Protein AF-A0A2W6WVU1-F1 (afdb_monomer)

Nearest PDB structures (foldseek):
  2wh8-assembly4_D  TM=5.589E-01  e=1.211E+00  Mycobacterium tuberculosis H37Rv
  5x24-assembly1_A  TM=5.232E-01  e=9.081E-01  Homo sapiens
  5z9j-assembly2_B  TM=5.441E-01  e=1.524E+00  Streptomyces himastatinicus ATCC 53653
  4dam-assembly2_E  TM=2.794E-01  e=2.032E+00  Streptomyces coelicolor
  4dam-assembly2_H  TM=2.728E-01  e=5.725E+00  Streptomyces coelicolor

Solvent-accessible surface area (backbone atoms only — not comparable to full-atom values): 9357 Å² total; per-residue (Å²): 134,90,52,56,88,75,40,51,80,31,30,38,39,39,32,43,75,79,72,43,77,44,82,44,95,47,80,73,70,48,40,89,80,45,70,53,31,77,43,73,48,74,46,71,47,43,66,59,98,76,26,43,43,46,68,61,30,29,48,49,93,27,70,38,30,26,29,45,36,86,88,38,77,50,34,36,37,32,17,50,42,35,55,75,38,67,67,39,56,84,30,56,40,82,71,50,78,43,82,43,79,53,100,88,44,78,44,80,27,53,28,24,34,27,66,38,35,36,34,38,85,93,49,70,47,66,55,60,49,64,34,33,50,43,94,52,50,63,31,80,87,68,26,18,31,39,37,17,43,40,44,45,41,74,65,44,25,33,39,36,41,30,42,69,82,33,32,32,35,42,33,22,72,60,111

pLDDT: mean 92.5, std 7.01, range [64.5, 98.38]

Mean predicted aligned error: 4.13 Å

Secondary structure (DSSP, 8-state):
---HHHHTT-EEEEETTTTEEEEESSGGGGHHHHTTEEEEEEEE--EETTEEEEEEEEETTEEEEEEEETT---SEEE-GGGGGSTTTGGGEEEEEEEEEEETTEEEEEEEEEE-S-EEETTEEE-S-EEEEE-SS--BTTTBSEEEEHHHHHHTT-EEEEETTTTEEEEEEEE-

Sequence (175 aa):
MLGYSFLADKIVLIDYPARRLAILLRAGDARPLTHSCRTHWTVPLRTVDSFPVIPGFRFGGAHARVSLDTGSTGSIGLFKSALDLPGVRGNLHEAGTITRTGARGEAKSTSYRFDAPVGFGPFALPAGVFVSTYGDDGSKDTRVANVGNTLLATMKLRLLLDYRDKTMGFYGDCK

Radius of gyration: 15.86 Å; Cα contacts (8 Å, |Δi|>4): 401; chains: 1; bounding box: 39×36×38 Å

Structure (mmCIF, N/CA/C/O backbone):
data_AF-A0A2W6WVU1-F1
#
_entry.id   AF-A0A2W6WVU1-F1
#
loop_
_atom_site.group_PDB
_atom_site.id
_atom_site.type_symbol
_atom_site.label_atom_id
_atom_site.label_alt_id
_atom_site.label_comp_id
_atom_site.label_asym_id
_atom_site.label_entity_id
_atom_site.label_seq_id
_atom_site.pdbx_PDB_ins_code
_atom_site.Cartn_x
_atom_site.Cartn_y
_atom_site.Cartn_z
_atom_site.occupancy
_atom_site.B_iso_or_equiv
_atom_site.auth_seq_id
_atom_site.auth_comp_id
_atom_site.auth_asym_id
_atom_site.auth_atom_id
_atom_site.pdbx_PDB_model_num
ATOM 1 N N . MET A 1 1 ? 5.611 14.902 -8.763 1.00 64.50 1 MET A N 1
ATOM 2 C CA . MET A 1 1 ? 5.113 13.515 -8.620 1.00 64.50 1 MET A CA 1
ATOM 3 C C . MET A 1 1 ? 5.106 12.883 -10.006 1.00 64.50 1 MET A C 1
ATOM 5 O O . MET A 1 1 ? 4.616 13.532 -10.922 1.00 64.50 1 MET A O 1
ATOM 9 N N . LEU A 1 2 ? 5.697 11.698 -10.190 1.00 74.00 2 LEU A N 1
ATOM 10 C CA . LEU A 1 2 ? 5.652 10.987 -11.476 1.00 74.00 2 LEU A CA 1
ATOM 11 C C . LEU A 1 2 ? 4.361 10.166 -11.529 1.00 74.00 2 LEU A C 1
ATOM 13 O O . LEU A 1 2 ? 4.161 9.282 -10.700 1.00 74.00 2 LEU A O 1
ATOM 17 N N . GLY A 1 3 ? 3.462 10.518 -12.447 1.00 76.56 3 GLY A N 1
ATOM 18 C CA . GLY A 1 3 ? 2.161 9.865 -12.589 1.00 76.56 3 GLY A CA 1
ATOM 19 C C . GLY A 1 3 ? 2.217 8.580 -13.416 1.00 76.56 3 GLY A C 1
ATOM 20 O O . GLY A 1 3 ? 3.215 8.287 -14.075 1.00 76.56 3 GLY A O 1
ATOM 21 N N . TYR A 1 4 ? 1.103 7.845 -13.429 1.00 78.19 4 TYR A N 1
ATOM 22 C CA . TYR A 1 4 ? 0.954 6.593 -14.178 1.00 78.19 4 TYR A CA 1
ATOM 23 C C . TYR A 1 4 ? 1.353 6.712 -15.657 1.00 78.19 4 TYR A C 1
ATOM 25 O O . TYR A 1 4 ? 1.996 5.813 -16.182 1.00 78.19 4 TYR A O 1
ATOM 33 N N . SER A 1 5 ? 1.050 7.835 -16.315 1.00 80.19 5 SER A N 1
ATOM 34 C CA . SER A 1 5 ? 1.384 8.065 -17.729 1.00 80.19 5 SER A CA 1
ATOM 35 C C . SER A 1 5 ? 2.881 7.963 -18.037 1.00 80.19 5 SER A C 1
ATOM 37 O O . SER A 1 5 ? 3.247 7.477 -19.100 1.00 80.19 5 SER A O 1
ATOM 39 N N . PHE A 1 6 ? 3.749 8.371 -17.107 1.00 85.25 6 PHE A N 1
ATOM 40 C CA . PHE A 1 6 ? 5.200 8.213 -17.244 1.00 85.25 6 PHE A CA 1
ATOM 41 C C . PHE A 1 6 ? 5.672 6.799 -16.877 1.00 85.25 6 PHE A C 1
ATOM 43 O O . PHE A 1 6 ? 6.682 6.321 -17.389 1.00 85.25 6 PHE A O 1
ATOM 50 N N . LEU A 1 7 ? 4.962 6.147 -15.954 1.00 87.19 7 LEU A N 1
ATOM 51 C CA . LEU A 1 7 ? 5.340 4.855 -15.387 1.00 87.19 7 LEU A CA 1
ATOM 52 C C . LEU A 1 7 ? 4.841 3.658 -16.201 1.00 87.19 7 LEU A C 1
ATOM 54 O O . LEU A 1 7 ? 5.360 2.564 -16.013 1.00 87.19 7 LEU A O 1
ATOM 58 N N . ALA A 1 8 ? 3.859 3.845 -17.086 1.00 87.25 8 ALA A N 1
ATOM 59 C CA . ALA A 1 8 ? 3.119 2.774 -17.758 1.00 87.25 8 ALA A CA 1
ATOM 60 C C . ALA A 1 8 ? 3.984 1.798 -18.579 1.00 87.25 8 ALA A C 1
ATOM 62 O O . ALA A 1 8 ? 3.560 0.671 -18.829 1.00 87.25 8 ALA A O 1
ATOM 63 N N . ASP A 1 9 ? 5.187 2.212 -18.970 1.00 89.50 9 ASP A N 1
ATOM 64 C CA . ASP A 1 9 ? 6.183 1.439 -19.710 1.00 89.50 9 ASP A CA 1
ATOM 65 C C . ASP A 1 9 ? 7.488 1.265 -18.912 1.00 89.50 9 ASP A C 1
ATOM 67 O O . ASP A 1 9 ? 8.550 1.061 -19.502 1.00 89.50 9 ASP A O 1
ATOM 71 N N . LYS A 1 10 ? 7.457 1.396 -17.585 1.00 92.44 10 LYS A N 1
ATOM 72 C CA . LYS A 1 10 ? 8.639 1.313 -16.720 1.00 92.44 10 LYS A CA 1
ATOM 73 C C . LYS A 1 10 ? 8.543 0.140 -15.755 1.00 92.44 10 LYS A C 1
ATOM 75 O O . LYS A 1 10 ? 7.464 -0.346 -15.421 1.00 92.44 10 LYS A O 1
ATOM 80 N N . ILE A 1 11 ? 9.710 -0.267 -15.276 1.00 95.94 11 ILE A N 1
ATOM 81 C CA . ILE A 1 11 ? 9.858 -1.192 -14.161 1.00 95.94 11 ILE A CA 1
ATOM 82 C C . ILE A 1 11 ? 10.452 -0.376 -13.023 1.00 95.94 11 ILE A C 1
ATOM 84 O O . ILE A 1 11 ? 11.530 0.197 -13.170 1.00 95.94 11 ILE A O 1
ATOM 88 N N . VAL A 1 12 ? 9.733 -0.260 -11.914 1.00 96.50 12 VAL A N 1
ATOM 89 C CA . VAL A 1 12 ? 10.133 0.582 -10.785 1.00 96.50 12 VAL A CA 1
ATOM 90 C C . VAL A 1 12 ? 10.343 -0.279 -9.560 1.00 96.50 12 VAL A C 1
ATOM 92 O O . VAL A 1 12 ? 9.429 -0.976 -9.135 1.00 96.50 12 VAL A O 1
ATOM 95 N N . LEU A 1 13 ? 11.525 -0.189 -8.959 1.00 97.19 13 LEU A N 1
ATOM 96 C CA . LEU A 1 13 ? 11.798 -0.753 -7.646 1.00 97.19 13 LEU A CA 1
ATOM 97 C C . LEU A 1 13 ? 11.897 0.377 -6.619 1.00 97.19 13 LEU A C 1
ATOM 99 O O . LEU A 1 13 ? 12.700 1.296 -6.775 1.00 97.19 13 LEU A O 1
ATOM 103 N N . ILE A 1 14 ? 11.113 0.281 -5.552 1.00 97.06 14 ILE A N 1
ATOM 104 C CA . ILE A 1 14 ? 11.186 1.151 -4.380 1.00 97.06 14 ILE A CA 1
ATOM 105 C C . ILE A 1 14 ? 11.727 0.319 -3.220 1.00 97.06 14 ILE A C 1
ATOM 107 O O . ILE A 1 14 ? 11.073 -0.612 -2.756 1.00 97.06 14 ILE A O 1
ATOM 111 N N . ASP A 1 15 ? 12.927 0.647 -2.753 1.00 96.88 15 ASP A N 1
ATOM 112 C CA . ASP A 1 15 ? 13.548 0.055 -1.570 1.00 96.88 15 ASP A CA 1
ATOM 113 C C . ASP A 1 15 ? 13.289 0.979 -0.376 1.00 96.88 15 ASP A C 1
ATOM 115 O O . ASP A 1 15 ? 13.979 1.989 -0.198 1.00 96.88 15 ASP A O 1
ATOM 119 N N . TYR A 1 16 ? 12.261 0.664 0.421 1.00 96.00 16 TYR A N 1
ATOM 120 C CA . TYR A 1 16 ? 11.904 1.479 1.581 1.00 96.00 16 TYR A CA 1
ATOM 121 C C . TYR A 1 16 ? 12.989 1.470 2.671 1.00 96.00 16 TYR A C 1
ATOM 123 O O . TYR A 1 16 ? 13.320 2.560 3.150 1.00 96.00 16 TYR A O 1
ATOM 131 N N . PRO A 1 17 ? 13.591 0.320 3.052 1.00 95.00 17 PRO A N 1
ATOM 132 C CA . PRO A 1 17 ? 14.708 0.292 3.998 1.00 95.00 17 PRO A CA 1
ATOM 133 C C . PRO A 1 17 ? 15.885 1.184 3.595 1.00 95.00 17 PRO A C 1
ATOM 135 O O . PRO A 1 17 ? 16.392 1.939 4.425 1.00 95.00 17 PRO A O 1
ATOM 138 N N . ALA A 1 18 ? 16.303 1.135 2.328 1.00 95.31 18 ALA A N 1
ATOM 139 C CA . ALA A 1 18 ? 17.433 1.921 1.834 1.00 95.31 18 ALA A CA 1
ATOM 140 C C . ALA A 1 18 ? 17.049 3.339 1.381 1.00 95.31 18 ALA A C 1
ATOM 142 O O . ALA A 1 18 ? 17.935 4.120 1.033 1.00 95.31 18 ALA A O 1
ATOM 143 N N . ARG A 1 19 ? 15.751 3.674 1.360 1.00 94.81 19 ARG A N 1
ATOM 144 C CA . ARG A 1 19 ? 15.195 4.926 0.813 1.00 94.81 19 ARG A CA 1
ATOM 145 C C . ARG A 1 19 ? 15.657 5.190 -0.623 1.00 94.81 19 ARG A C 1
ATOM 147 O O . ARG A 1 19 ? 16.054 6.303 -0.966 1.00 94.81 19 ARG A O 1
ATOM 154 N N . ARG A 1 20 ? 15.632 4.154 -1.462 1.00 94.75 20 ARG A N 1
ATOM 155 C CA . ARG A 1 20 ? 16.078 4.219 -2.862 1.00 94.75 20 ARG A CA 1
ATOM 156 C C . ARG A 1 20 ? 14.933 3.937 -3.818 1.00 94.75 20 ARG A C 1
ATOM 158 O O . ARG A 1 20 ? 14.062 3.118 -3.541 1.00 94.75 20 ARG A O 1
ATOM 165 N N . LEU A 1 21 ? 14.987 4.588 -4.972 1.00 95.19 21 LEU A N 1
ATOM 166 C CA . LEU A 1 21 ? 14.135 4.302 -6.116 1.00 95.19 21 LEU A CA 1
ATOM 167 C C . LEU A 1 21 ? 15.030 3.978 -7.309 1.00 95.19 21 LEU A C 1
ATOM 169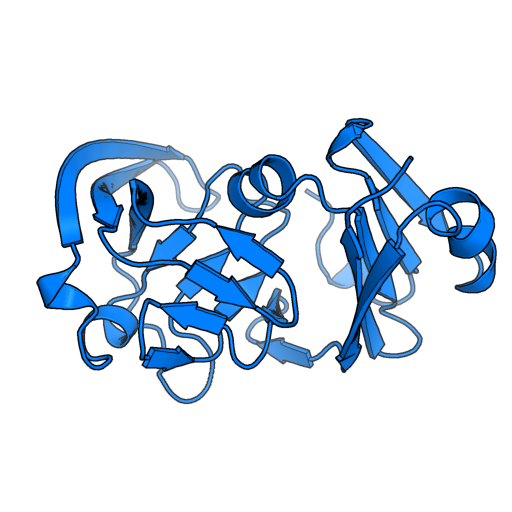 O O . LEU A 1 21 ? 15.983 4.707 -7.580 1.00 95.19 21 LEU A O 1
ATOM 173 N N . ALA A 1 22 ? 14.715 2.899 -8.014 1.00 95.12 22 ALA A N 1
ATOM 174 C CA . ALA A 1 22 ? 15.377 2.515 -9.250 1.00 95.12 22 ALA A CA 1
ATOM 175 C C . ALA A 1 22 ? 14.342 2.361 -10.367 1.00 95.12 22 ALA A C 1
ATOM 177 O O . ALA A 1 22 ? 13.302 1.730 -10.177 1.00 95.12 22 ALA A O 1
ATOM 178 N N . ILE A 1 23 ? 14.646 2.927 -11.534 1.00 95.00 23 ILE A N 1
ATOM 179 C CA . ILE A 1 23 ? 13.922 2.662 -12.778 1.00 95.00 23 ILE A CA 1
ATOM 180 C C . ILE A 1 23 ? 14.780 1.680 -13.567 1.00 95.00 23 ILE A C 1
ATOM 182 O O . ILE A 1 23 ? 15.919 1.984 -13.918 1.00 95.00 23 ILE A O 1
ATOM 186 N N . LEU A 1 24 ? 14.246 0.488 -13.787 1.00 95.00 24 LEU A N 1
ATOM 187 C CA . LEU A 1 24 ? 14.959 -0.650 -14.343 1.00 95.00 24 LEU A CA 1
ATOM 188 C C . LEU A 1 24 ? 14.619 -0.824 -15.823 1.00 95.00 24 LEU A C 1
ATOM 190 O O . LEU A 1 24 ? 13.519 -0.485 -16.270 1.00 95.00 24 LEU A O 1
ATOM 194 N N . LEU A 1 25 ? 15.564 -1.376 -16.583 1.00 91.38 25 LEU A N 1
ATOM 195 C CA . 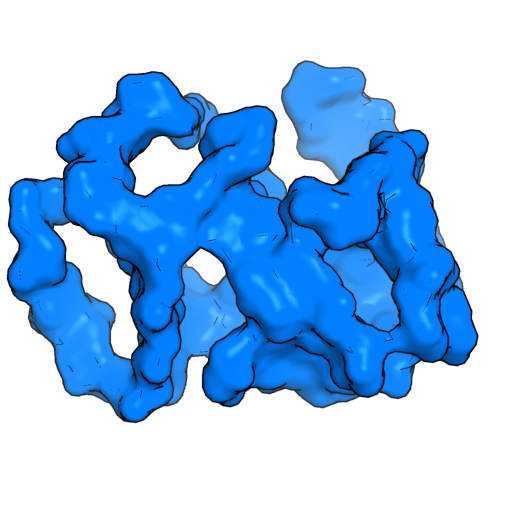LEU A 1 25 ? 15.354 -1.685 -17.997 1.00 91.38 25 LEU A CA 1
ATOM 196 C C . LEU A 1 25 ? 14.645 -3.031 -18.167 1.00 91.38 25 LEU A C 1
ATOM 198 O O . LEU A 1 25 ? 13.812 -3.170 -19.067 1.00 91.38 25 LEU A O 1
ATOM 202 N N . ARG A 1 26 ? 14.972 -4.006 -17.311 1.00 90.50 26 ARG A N 1
ATOM 203 C CA . ARG A 1 26 ? 14.422 -5.368 -17.303 1.00 90.50 26 ARG A CA 1
ATOM 204 C C . ARG A 1 26 ? 14.074 -5.806 -15.882 1.00 90.50 26 ARG A C 1
ATOM 206 O O . ARG A 1 26 ? 14.759 -5.434 -14.932 1.00 90.50 26 ARG A O 1
ATOM 213 N N . ALA A 1 27 ? 13.078 -6.680 -15.737 1.00 84.75 27 ALA A N 1
ATOM 214 C CA . ALA A 1 27 ? 12.681 -7.224 -14.435 1.00 84.75 27 ALA A CA 1
ATOM 215 C C . ALA A 1 27 ? 13.841 -7.952 -13.730 1.00 84.75 27 ALA A C 1
ATOM 217 O O . ALA A 1 27 ? 14.022 -7.834 -12.519 1.00 84.75 27 ALA A O 1
ATOM 218 N N . GLY A 1 28 ? 14.690 -8.643 -14.502 1.00 89.69 28 GLY A N 1
ATOM 219 C CA . GLY A 1 28 ? 15.889 -9.314 -13.993 1.00 89.69 28 GLY A CA 1
ATOM 220 C C . GLY A 1 28 ? 16.897 -8.377 -13.315 1.00 89.69 28 GLY A C 1
ATOM 221 O O . GLY A 1 28 ? 17.610 -8.817 -12.412 1.00 89.69 28 GLY A O 1
ATOM 222 N N . ASP A 1 29 ? 16.905 -7.086 -13.663 1.00 93.25 29 ASP A N 1
ATOM 223 C CA . ASP A 1 29 ? 17.780 -6.086 -13.038 1.00 93.25 29 ASP A CA 1
ATOM 224 C C . ASP A 1 29 ? 17.372 -5.815 -11.571 1.00 93.25 29 ASP A C 1
ATOM 226 O O . ASP A 1 29 ? 18.169 -5.300 -10.789 1.00 93.25 29 ASP A O 1
ATOM 230 N N . ALA A 1 30 ? 16.161 -6.214 -11.154 1.00 93.62 30 ALA A N 1
ATOM 231 C CA . ALA A 1 30 ? 15.719 -6.146 -9.760 1.00 93.62 30 ALA A CA 1
ATOM 232 C C . ALA A 1 30 ? 16.331 -7.256 -8.891 1.00 93.62 30 ALA A C 1
ATOM 234 O O . ALA A 1 30 ? 16.343 -7.140 -7.662 1.00 93.62 30 ALA A O 1
ATOM 235 N N . ARG A 1 31 ? 16.835 -8.347 -9.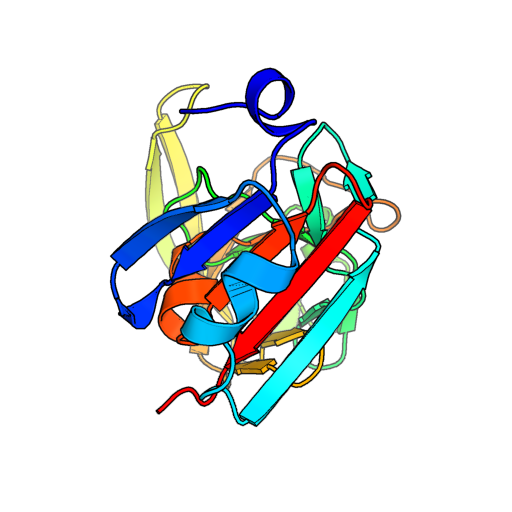489 1.00 93.25 31 ARG A N 1
ATOM 236 C CA . ARG A 1 31 ? 17.309 -9.532 -8.754 1.00 93.25 31 ARG A CA 1
ATOM 237 C C . ARG A 1 31 ? 18.460 -9.214 -7.794 1.00 93.25 31 ARG A C 1
ATOM 239 O O . ARG A 1 31 ? 18.338 -9.584 -6.628 1.00 93.25 31 ARG A O 1
ATOM 246 N N . PRO A 1 32 ? 19.529 -8.486 -8.174 1.00 93.50 32 PRO A N 1
ATOM 247 C CA . PRO A 1 32 ? 20.580 -8.105 -7.225 1.00 93.50 32 PRO A CA 1
ATOM 248 C C . PRO A 1 32 ? 20.044 -7.305 -6.031 1.00 93.50 32 PRO A C 1
ATOM 250 O O . PRO A 1 32 ? 20.581 -7.401 -4.933 1.00 93.50 32 PRO A O 1
ATOM 253 N N . LEU A 1 33 ? 18.941 -6.580 -6.214 1.00 92.31 33 LEU A N 1
ATOM 254 C CA . LEU A 1 33 ? 18.310 -5.759 -5.184 1.00 92.31 33 LEU A CA 1
ATOM 255 C C . LEU A 1 33 ? 17.235 -6.507 -4.388 1.00 92.31 33 LEU A C 1
ATOM 257 O O . LEU A 1 33 ? 16.690 -5.951 -3.448 1.00 92.31 33 LEU A O 1
ATOM 261 N N . THR A 1 34 ? 16.896 -7.748 -4.725 1.00 95.38 34 THR A N 1
ATOM 262 C CA . THR A 1 34 ? 15.818 -8.507 -4.058 1.00 95.38 34 THR A CA 1
ATOM 263 C C . THR A 1 34 ? 16.233 -9.917 -3.648 1.00 95.38 34 THR A C 1
ATOM 265 O O . THR A 1 34 ? 15.560 -10.527 -2.827 1.00 95.38 34 THR A O 1
ATOM 268 N N . HIS A 1 35 ? 17.374 -10.422 -4.130 1.00 93.94 35 HIS A N 1
ATOM 269 C CA . HIS A 1 35 ? 17.850 -11.781 -3.851 1.00 93.94 35 HIS A CA 1
ATOM 270 C C . HIS A 1 35 ? 18.104 -12.068 -2.364 1.00 93.94 35 HIS A C 1
ATOM 272 O O . HIS A 1 35 ? 18.072 -13.226 -1.961 1.00 93.94 35 HIS A O 1
ATOM 278 N N . SER A 1 36 ? 18.369 -11.036 -1.552 1.00 94.19 36 SER A N 1
ATOM 279 C CA . SER A 1 36 ? 18.587 -11.187 -0.110 1.00 94.19 36 SER A CA 1
ATOM 280 C C . SER A 1 36 ? 17.289 -11.278 0.702 1.00 94.19 36 SER A C 1
ATOM 282 O O . SER A 1 36 ? 17.347 -11.530 1.906 1.00 94.19 36 SER A O 1
ATOM 284 N N . CYS A 1 37 ? 16.129 -11.079 0.068 1.00 97.00 37 CYS A N 1
ATOM 285 C CA . CYS A 1 37 ? 14.811 -11.111 0.695 1.00 97.00 37 CYS A CA 1
ATOM 286 C C . CYS A 1 37 ? 14.279 -12.542 0.769 1.00 97.00 37 CYS A C 1
ATOM 288 O O . CYS A 1 37 ? 14.186 -13.236 -0.243 1.00 97.00 37 CYS A O 1
ATOM 290 N N . ARG A 1 38 ? 13.921 -12.990 1.976 1.00 96.56 38 ARG A N 1
ATOM 291 C CA . ARG A 1 38 ? 13.428 -14.363 2.194 1.00 96.56 38 ARG A CA 1
ATOM 292 C C . ARG A 1 38 ? 11.943 -14.504 1.906 1.00 96.56 38 ARG A C 1
ATOM 294 O O . ARG A 1 38 ? 11.500 -15.558 1.460 1.00 96.56 38 ARG A O 1
ATOM 301 N N . THR A 1 39 ? 11.195 -13.436 2.148 1.00 97.56 39 THR A N 1
ATOM 302 C CA . THR A 1 39 ? 9.750 -13.413 1.975 1.00 97.56 39 THR A CA 1
ATOM 303 C C . THR A 1 39 ? 9.434 -12.629 0.716 1.00 97.56 39 THR A C 1
ATOM 305 O O . THR A 1 39 ? 9.867 -11.487 0.566 1.00 97.56 39 THR A O 1
ATOM 308 N N . HIS A 1 40 ? 8.685 -13.231 -0.202 1.00 96.94 40 HIS A N 1
ATOM 309 C CA . HIS A 1 40 ? 8.242 -12.561 -1.416 1.00 96.94 40 HIS A CA 1
ATOM 310 C C . HIS A 1 40 ? 6.795 -12.923 -1.735 1.00 96.94 40 HIS A C 1
ATOM 312 O O . HIS A 1 40 ? 6.324 -14.017 -1.427 1.00 96.94 40 HIS A O 1
ATOM 318 N N . TRP A 1 41 ? 6.088 -11.989 -2.355 1.00 98.12 41 TRP A N 1
ATOM 319 C CA . TRP A 1 41 ? 4.738 -12.201 -2.849 1.00 98.12 41 TRP A CA 1
ATOM 320 C C . TRP A 1 41 ? 4.522 -11.352 -4.091 1.00 98.12 41 TRP A C 1
ATOM 322 O O . TRP A 1 41 ? 4.679 -10.132 -4.044 1.00 98.12 41 TRP A O 1
ATOM 332 N N . THR A 1 42 ? 4.158 -12.003 -5.190 1.00 97.69 42 THR A N 1
ATOM 333 C CA . THR A 1 42 ? 3.915 -11.344 -6.472 1.00 97.69 42 THR A CA 1
ATOM 334 C C . THR A 1 42 ? 2.472 -11.562 -6.885 1.00 97.69 42 THR A C 1
ATOM 336 O O . THR A 1 42 ? 1.943 -12.669 -6.793 1.00 97.69 42 THR A O 1
ATOM 339 N N . VAL A 1 43 ? 1.835 -10.493 -7.347 1.00 97.94 43 VAL A N 1
ATOM 340 C CA . VAL A 1 43 ? 0.449 -10.479 -7.815 1.00 97.94 43 VAL A CA 1
ATOM 341 C C . VAL A 1 43 ? 0.346 -9.751 -9.154 1.00 97.94 43 VAL A C 1
ATOM 343 O O . VAL A 1 43 ? 1.226 -8.951 -9.488 1.00 97.94 43 VAL A O 1
ATOM 346 N N . PRO A 1 44 ? -0.731 -9.970 -9.928 1.00 97.81 44 PRO A N 1
ATOM 347 C CA . PRO A 1 44 ? -1.017 -9.136 -11.087 1.00 97.81 44 PRO A CA 1
ATOM 348 C C . PRO A 1 44 ? -1.165 -7.662 -10.687 1.00 97.81 44 PRO A C 1
ATOM 350 O O . PRO A 1 44 ? -1.923 -7.332 -9.772 1.00 97.81 44 PRO A O 1
ATOM 353 N N . LEU A 1 45 ? -0.485 -6.770 -11.404 1.00 96.81 45 LEU A N 1
ATOM 354 C CA . LEU A 1 45 ? -0.649 -5.325 -11.279 1.00 96.81 45 LEU A CA 1
ATOM 355 C C . LEU A 1 45 ? -1.919 -4.922 -12.026 1.00 96.81 45 LEU A C 1
ATOM 357 O O . LEU A 1 45 ? -1.937 -4.770 -13.248 1.00 96.81 45 LEU A O 1
ATOM 361 N N . ARG A 1 46 ? -2.998 -4.746 -11.266 1.00 95.56 46 ARG A N 1
ATOM 362 C CA . ARG A 1 46 ? -4.252 -4.144 -11.733 1.00 95.56 46 ARG A CA 1
ATOM 363 C C . ARG A 1 46 ? -4.367 -2.737 -11.182 1.00 95.56 46 ARG A C 1
ATOM 365 O O . ARG A 1 46 ? -3.890 -2.484 -10.078 1.00 95.56 46 ARG A O 1
ATOM 372 N N . THR A 1 47 ? -5.021 -1.849 -11.921 1.00 92.69 47 THR A N 1
ATOM 373 C CA . THR A 1 47 ? -5.251 -0.474 -11.479 1.00 92.69 47 THR A CA 1
ATOM 374 C C . THR A 1 47 ? -6.736 -0.153 -11.349 1.00 92.69 47 THR A C 1
ATOM 376 O O . THR A 1 47 ? -7.566 -0.681 -12.084 1.00 92.69 47 THR A O 1
ATOM 379 N N . VAL A 1 48 ? -7.061 0.728 -10.404 1.00 91.25 48 VAL A N 1
ATOM 380 C CA . VAL A 1 48 ? -8.354 1.418 -10.280 1.00 91.25 48 VAL A CA 1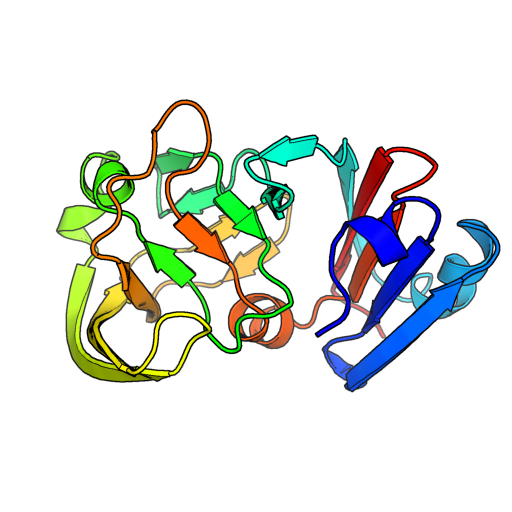
ATOM 381 C C . VAL A 1 48 ? -8.033 2.902 -10.182 1.00 91.25 48 VAL A C 1
ATOM 383 O O . VAL A 1 48 ? -7.194 3.286 -9.369 1.00 91.25 48 VAL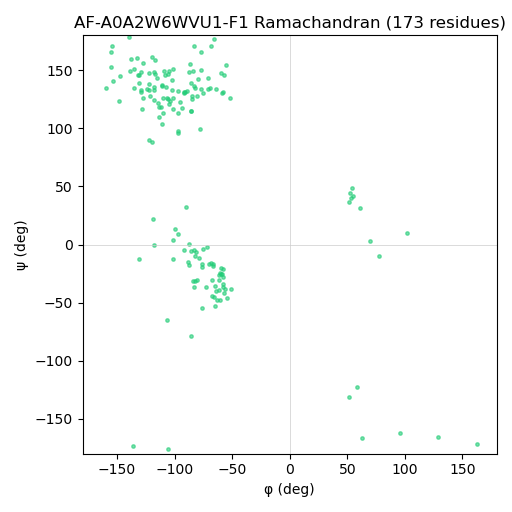 A O 1
ATOM 386 N N . ASP A 1 49 ? -8.633 3.727 -11.037 1.00 87.06 49 ASP A N 1
ATOM 387 C CA . ASP A 1 49 ? -8.328 5.164 -11.134 1.00 87.06 49 ASP A CA 1
ATOM 388 C C . ASP A 1 49 ? -6.819 5.453 -11.283 1.00 87.06 49 ASP A C 1
ATOM 390 O O . ASP A 1 49 ? -6.293 6.417 -10.736 1.00 87.06 49 ASP A O 1
ATOM 394 N N . SER A 1 50 ? -6.097 4.595 -12.016 1.00 87.38 50 SER A N 1
ATOM 395 C CA . SER A 1 50 ? -4.629 4.623 -12.186 1.00 87.38 50 SER A CA 1
ATOM 396 C C . SER A 1 50 ? -3.780 4.248 -10.960 1.00 87.38 50 SER A C 1
ATOM 398 O O . SER A 1 50 ? -2.553 4.250 -11.062 1.00 87.38 50 SER A O 1
ATOM 400 N N . PHE A 1 51 ? -4.379 3.861 -9.831 1.00 91.19 51 PHE A N 1
ATOM 401 C CA . PHE A 1 51 ? -3.643 3.355 -8.667 1.00 91.19 51 PHE A CA 1
ATOM 402 C C . PHE A 1 51 ? -3.516 1.828 -8.708 1.00 91.19 51 PHE A C 1
ATOM 404 O O . PHE A 1 51 ? -4.541 1.164 -8.887 1.00 91.19 51 PHE A O 1
ATOM 411 N N . PRO A 1 52 ? -2.318 1.242 -8.506 1.00 95.50 52 PRO A N 1
ATOM 412 C CA . PRO A 1 52 ? -2.167 -0.203 -8.345 1.00 95.50 52 PRO A CA 1
ATOM 413 C C . PRO A 1 52 ? -3.022 -0.736 -7.191 1.00 95.50 52 PRO A C 1
ATOM 415 O O . PRO A 1 52 ? -3.190 -0.062 -6.179 1.00 95.50 52 PRO A O 1
ATOM 418 N N . VAL A 1 53 ? -3.554 -1.949 -7.319 1.00 97.38 53 VAL A N 1
ATOM 419 C CA . VAL A 1 53 ? -4.422 -2.572 -6.310 1.00 97.38 53 VAL A CA 1
ATOM 420 C C . VAL A 1 53 ? -3.714 -3.736 -5.635 1.00 97.38 53 VAL A C 1
ATOM 422 O O . VAL A 1 53 ? -3.280 -4.676 -6.297 1.00 97.38 53 VAL A O 1
ATOM 425 N N . ILE A 1 54 ? -3.663 -3.704 -4.305 1.00 97.81 54 ILE A N 1
ATOM 426 C CA . ILE A 1 54 ? -3.261 -4.831 -3.465 1.00 97.81 54 ILE A CA 1
ATOM 427 C C . ILE A 1 54 ? -4.508 -5.696 -3.221 1.00 97.81 54 ILE A C 1
ATOM 429 O O . ILE A 1 54 ? -5.468 -5.229 -2.593 1.00 97.81 54 ILE A O 1
ATOM 433 N N . PRO A 1 55 ? -4.543 -6.944 -3.719 1.00 96.69 55 PRO A N 1
ATOM 434 C CA . PRO A 1 55 ? -5.670 -7.832 -3.480 1.00 96.69 55 PRO A CA 1
ATOM 435 C C . PRO A 1 55 ? -5.617 -8.423 -2.065 1.00 96.69 55 PRO A C 1
ATOM 437 O O . PRO A 1 55 ? -4.543 -8.651 -1.516 1.00 96.69 55 PRO A O 1
ATOM 440 N N . GLY A 1 56 ? -6.786 -8.728 -1.494 1.00 95.88 56 GLY A N 1
ATOM 441 C CA . GLY A 1 56 ? -6.885 -9.523 -0.264 1.00 95.88 56 GLY A CA 1
ATOM 442 C C . GLY A 1 56 ? -6.197 -8.906 0.958 1.00 95.88 56 GLY A C 1
ATOM 443 O O . GLY A 1 56 ? -5.698 -9.644 1.807 1.00 95.88 56 GLY A O 1
ATOM 444 N N . PHE A 1 57 ? -6.157 -7.575 1.044 1.00 98.00 57 PHE A N 1
ATOM 445 C CA . PHE A 1 57 ? -5.663 -6.865 2.216 1.00 98.00 57 PHE A CA 1
ATOM 446 C C . PHE A 1 57 ? -6.558 -7.164 3.420 1.00 98.00 57 PHE A C 1
ATOM 448 O O . PHE A 1 57 ? -7.785 -7.131 3.320 1.00 98.00 57 PHE A O 1
ATOM 455 N N . ARG A 1 58 ? -5.928 -7.462 4.549 1.00 98.25 58 ARG A N 1
ATOM 456 C CA . ARG A 1 58 ? -6.544 -7.875 5.803 1.00 98.25 58 ARG A CA 1
ATOM 457 C C . ARG A 1 58 ? -6.691 -6.690 6.746 1.00 98.25 58 ARG A C 1
ATOM 459 O O . ARG A 1 58 ? -5.720 -5.973 6.988 1.00 98.25 58 ARG A O 1
ATOM 466 N N . PHE A 1 59 ? -7.883 -6.552 7.310 1.00 97.69 59 PHE A N 1
ATOM 467 C CA . PHE A 1 59 ? -8.217 -5.679 8.431 1.00 97.69 59 PHE A CA 1
ATOM 468 C C . PHE A 1 59 ? -8.788 -6.552 9.550 1.00 97.69 59 PHE A C 1
ATOM 470 O O . PHE A 1 59 ? -9.985 -6.846 9.574 1.00 97.69 59 PHE A O 1
ATOM 477 N N . GLY A 1 60 ? -7.926 -7.051 10.437 1.00 96.38 60 GLY A N 1
ATOM 478 C CA . GLY A 1 60 ? -8.287 -8.138 11.341 1.00 96.38 60 GLY A CA 1
ATOM 479 C C . GLY A 1 60 ? -8.734 -9.371 10.551 1.00 96.38 60 GLY A C 1
ATOM 480 O O . GLY A 1 60 ? -7.992 -9.868 9.705 1.00 96.38 60 GLY A O 1
ATOM 481 N N . GLY A 1 61 ? -9.955 -9.846 10.811 1.00 95.62 61 GLY A N 1
ATOM 482 C CA . GLY A 1 61 ? -10.559 -10.972 10.087 1.00 95.62 61 GLY A CA 1
ATOM 483 C C . GLY A 1 61 ? -11.205 -10.615 8.740 1.00 95.62 61 GLY A C 1
ATOM 484 O O . GLY A 1 61 ? -11.581 -11.519 7.998 1.00 95.62 61 GLY A O 1
ATOM 485 N N . ALA A 1 62 ? -11.361 -9.330 8.403 1.00 97.38 62 ALA A N 1
ATOM 486 C CA . ALA A 1 62 ? -11.954 -8.916 7.132 1.00 97.38 62 ALA A CA 1
ATOM 487 C C . ALA A 1 62 ? -10.910 -8.818 6.016 1.00 97.38 62 ALA A C 1
ATOM 489 O O . ALA A 1 62 ? -9.766 -8.432 6.251 1.00 97.38 62 ALA A O 1
ATOM 490 N N . HIS A 1 63 ? -11.331 -9.102 4.782 1.00 96.56 63 HIS A N 1
ATOM 491 C CA . HIS A 1 63 ? -10.497 -9.012 3.586 1.00 96.56 63 HIS A CA 1
ATOM 492 C C . HIS A 1 63 ? -11.119 -8.064 2.563 1.00 96.56 63 HIS A C 1
ATOM 494 O O . HIS A 1 63 ? -12.325 -8.113 2.322 1.00 96.56 63 HIS A O 1
ATOM 500 N N . ALA A 1 64 ? -10.300 -7.230 1.927 1.00 97.44 64 ALA A N 1
ATOM 501 C CA . ALA A 1 64 ? -10.750 -6.315 0.886 1.00 97.44 64 ALA A CA 1
ATOM 502 C C . ALA A 1 64 ? -9.626 -5.940 -0.087 1.00 97.44 64 ALA A C 1
ATOM 504 O O . ALA A 1 64 ? -8.452 -6.247 0.118 1.00 97.44 64 ALA A O 1
ATOM 505 N N . ARG A 1 65 ? -9.990 -5.263 -1.177 1.00 97.44 65 ARG A N 1
ATOM 506 C CA . ARG A 1 65 ? -9.028 -4.628 -2.084 1.00 97.44 65 ARG A CA 1
ATOM 507 C C . ARG A 1 65 ? -8.677 -3.241 -1.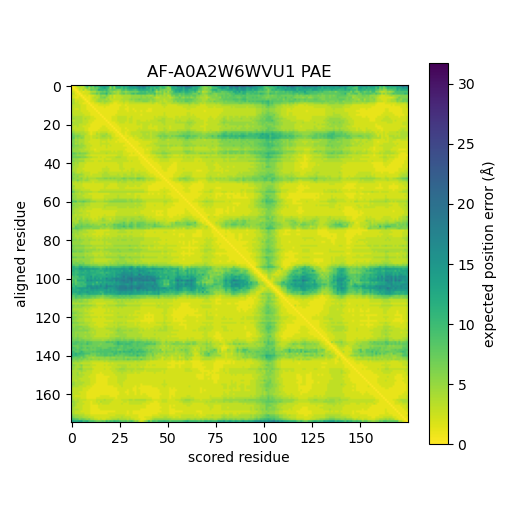562 1.00 97.44 65 ARG A C 1
ATOM 509 O O . ARG A 1 65 ? -9.558 -2.498 -1.131 1.00 97.44 65 ARG A O 1
ATOM 516 N N . VAL A 1 66 ? -7.405 -2.876 -1.642 1.00 97.69 66 VAL A N 1
ATOM 517 C CA . VAL A 1 66 ? -6.932 -1.523 -1.317 1.00 97.69 66 VAL A CA 1
ATOM 518 C C . VAL A 1 66 ? -6.042 -1.031 -2.444 1.00 97.69 66 VAL A C 1
ATOM 520 O O . VAL A 1 66 ? -5.333 -1.825 -3.061 1.00 97.69 66 VAL A O 1
ATOM 523 N N . SER A 1 67 ? -6.066 0.263 -2.737 1.00 96.75 67 SER A N 1
ATOM 524 C CA . SER A 1 67 ? -5.097 0.833 -3.671 1.00 96.75 67 SER A CA 1
ATOM 525 C C . SER A 1 67 ? -3.795 1.180 -2.972 1.00 96.75 67 SER A C 1
ATOM 527 O O . SER A 1 67 ? -3.772 1.560 -1.805 1.00 96.75 67 SER A O 1
ATOM 529 N N . LEU A 1 68 ? -2.711 1.083 -3.718 1.00 96.06 68 LEU A N 1
ATOM 530 C CA . LEU A 1 68 ? -1.385 1.520 -3.347 1.00 96.06 68 LEU A CA 1
ATOM 531 C C . LEU A 1 68 ? -1.150 2.928 -3.901 1.00 96.06 68 LEU A C 1
ATOM 533 O O . LEU A 1 68 ? -1.224 3.153 -5.107 1.00 96.06 68 LEU A O 1
ATOM 537 N N . ASP A 1 69 ? -0.837 3.864 -3.016 1.00 92.06 69 ASP A N 1
ATOM 538 C CA . ASP A 1 69 ? -0.559 5.257 -3.338 1.00 92.06 69 ASP A CA 1
ATOM 539 C C . ASP A 1 69 ? 0.861 5.621 -2.893 1.00 92.06 69 ASP A C 1
ATOM 541 O O . ASP A 1 69 ? 1.097 6.105 -1.784 1.00 92.06 69 ASP A O 1
ATOM 545 N N . THR A 1 70 ? 1.830 5.400 -3.783 1.00 88.12 70 THR A N 1
ATOM 546 C CA . THR A 1 70 ? 3.237 5.752 -3.540 1.00 88.12 70 THR A CA 1
ATOM 547 C C . THR A 1 70 ? 3.491 7.265 -3.575 1.00 88.12 70 THR A C 1
ATOM 549 O O . THR A 1 70 ? 4.619 7.694 -3.335 1.00 88.12 70 THR A O 1
ATOM 552 N N . GLY A 1 71 ? 2.477 8.092 -3.858 1.00 85.81 71 GLY A N 1
ATOM 553 C CA . GLY A 1 71 ? 2.521 9.547 -3.680 1.00 85.81 71 GLY A CA 1
ATOM 554 C C . GLY A 1 71 ? 2.100 10.008 -2.284 1.00 85.81 71 GLY A C 1
ATOM 555 O O . GLY A 1 71 ? 2.384 11.143 -1.907 1.00 85.81 71 GLY A O 1
ATOM 556 N N . SER A 1 72 ? 1.459 9.140 -1.499 1.00 84.69 72 SER A N 1
ATOM 557 C CA . SER A 1 72 ? 1.010 9.439 -0.140 1.00 84.69 72 SER A CA 1
ATOM 558 C C . SER A 1 72 ? 2.092 9.120 0.890 1.00 84.69 72 SER A C 1
ATOM 560 O O . SER A 1 72 ? 2.658 8.025 0.923 1.00 84.69 72 SER A O 1
ATOM 562 N N . THR A 1 73 ? 2.349 10.059 1.800 1.00 83.69 73 THR A N 1
ATOM 563 C CA . THR A 1 73 ? 3.196 9.837 2.984 1.00 83.69 73 THR A CA 1
ATOM 564 C C . THR A 1 73 ? 2.467 9.092 4.106 1.00 83.69 73 THR A C 1
ATOM 566 O O . THR A 1 73 ? 3.111 8.642 5.046 1.00 83.69 73 THR A O 1
ATOM 569 N N . GLY A 1 74 ? 1.142 8.926 4.029 1.00 84.75 74 GLY A N 1
ATOM 570 C CA . GLY A 1 74 ? 0.343 8.247 5.054 1.00 84.75 74 GLY A CA 1
ATOM 571 C C . GLY A 1 74 ? 0.595 6.736 5.163 1.00 84.75 74 GLY A C 1
ATOM 572 O O . GLY A 1 74 ? 1.269 6.137 4.325 1.00 84.75 74 GLY A O 1
ATOM 573 N N . SER A 1 75 ? 0.032 6.120 6.209 1.00 90.69 75 SER A N 1
ATOM 574 C CA . SER A 1 75 ? 0.023 4.660 6.401 1.00 90.69 75 SER A CA 1
ATOM 575 C C . SER A 1 75 ? -1.164 4.027 5.670 1.00 90.69 75 SER A C 1
ATOM 577 O O . SER A 1 75 ? -1.010 3.543 4.551 1.00 90.69 75 SER A O 1
ATOM 579 N N . ILE A 1 76 ? -2.363 4.105 6.255 1.00 96.12 76 ILE A N 1
ATOM 580 C CA . ILE A 1 76 ? -3.615 3.628 5.660 1.00 96.12 76 ILE A CA 1
ATOM 581 C C . ILE A 1 76 ? -4.656 4.749 5.750 1.00 96.12 76 ILE A C 1
ATOM 583 O O . ILE A 1 76 ? -4.837 5.362 6.804 1.00 96.12 76 ILE A O 1
ATOM 587 N N . GLY A 1 77 ? -5.333 5.035 4.642 1.00 95.44 77 GLY A N 1
ATOM 588 C CA . GLY A 1 77 ? -6.503 5.909 4.584 1.00 95.44 77 GLY A CA 1
ATOM 589 C C . GLY A 1 77 ? -7.738 5.105 4.204 1.00 95.44 77 GLY A C 1
ATOM 590 O O . GLY A 1 77 ? -7.829 4.634 3.073 1.00 95.44 77 GLY A O 1
ATOM 591 N N . LEU A 1 78 ? -8.654 4.922 5.148 1.00 96.31 78 LEU A N 1
ATOM 592 C CA . LEU A 1 78 ? -9.899 4.178 4.995 1.00 96.31 78 LEU A CA 1
ATOM 593 C C . LEU A 1 78 ? -10.953 5.048 4.308 1.00 96.31 78 LEU A C 1
ATOM 595 O O . LEU A 1 78 ? -11.237 6.150 4.773 1.00 96.31 78 LEU A O 1
ATOM 599 N N . PHE A 1 79 ? -11.564 4.547 3.239 1.00 95.38 79 PHE A N 1
ATOM 600 C CA . PHE A 1 79 ? -12.790 5.129 2.693 1.00 95.38 79 PHE A CA 1
ATOM 601 C C . PHE A 1 79 ? -13.994 4.738 3.550 1.00 95.38 79 PHE A C 1
ATOM 603 O O . PHE A 1 79 ? -13.915 3.791 4.340 1.00 95.38 79 PHE A O 1
ATOM 610 N N . LYS A 1 80 ? -15.136 5.413 3.373 1.00 95.00 80 LYS A N 1
ATOM 611 C CA . LYS A 1 80 ? -16.348 5.092 4.153 1.00 95.00 80 LYS A CA 1
ATOM 612 C C . LYS A 1 80 ? -16.761 3.625 4.011 1.00 95.00 80 LYS A C 1
ATOM 614 O O . LYS A 1 80 ? -17.097 2.994 5.007 1.00 95.00 80 LYS A O 1
ATOM 619 N N . SER A 1 81 ? -16.634 3.051 2.814 1.00 95.31 81 SER A N 1
ATOM 620 C CA . SER A 1 81 ? -16.927 1.635 2.539 1.00 95.31 81 SER A CA 1
ATOM 621 C C . SER A 1 81 ? -16.107 0.633 3.367 1.00 95.31 81 SER A C 1
ATOM 623 O O . SER A 1 81 ? -16.583 -0.481 3.600 1.00 95.31 81 SER A O 1
ATOM 625 N N . ALA A 1 82 ? -14.912 0.998 3.856 1.00 96.62 82 ALA A N 1
ATOM 626 C CA . ALA A 1 82 ? -14.139 0.140 4.761 1.00 96.62 82 ALA A CA 1
ATOM 627 C C . ALA A 1 82 ? -14.814 -0.021 6.125 1.00 96.62 82 ALA A C 1
ATOM 629 O O . ALA A 1 82 ? -14.683 -1.071 6.749 1.00 96.62 82 ALA A O 1
ATOM 630 N N . LEU A 1 83 ? -15.554 0.993 6.581 1.00 95.50 83 LEU A N 1
ATOM 631 C CA . LEU A 1 83 ? -16.244 0.966 7.871 1.00 95.50 83 LEU A CA 1
ATOM 632 C C . LEU A 1 83 ? -17.376 -0.069 7.892 1.00 95.50 83 LEU A C 1
ATOM 634 O O . LEU A 1 83 ? -17.829 -0.463 8.962 1.00 95.50 83 LEU A O 1
ATOM 638 N N . ASP A 1 84 ? -17.822 -0.533 6.729 1.00 95.44 84 ASP A N 1
ATOM 639 C CA . ASP A 1 84 ? -18.869 -1.546 6.611 1.00 95.44 84 ASP A CA 1
ATOM 640 C C . ASP A 1 84 ? -18.298 -2.958 6.424 1.00 95.44 84 ASP A C 1
ATOM 642 O O . ASP A 1 84 ? -19.037 -3.886 6.079 1.00 95.44 84 ASP A O 1
ATOM 646 N N . LEU A 1 85 ? -16.982 -3.131 6.572 1.00 96.38 85 LEU A N 1
ATOM 647 C CA . LEU A 1 85 ? -16.360 -4.447 6.636 1.00 96.38 85 LEU A CA 1
ATOM 648 C C . LEU A 1 85 ? -16.521 -5.043 8.044 1.00 96.38 85 LEU A C 1
ATOM 650 O O . LEU A 1 85 ? -16.393 -4.314 9.036 1.00 96.38 85 LEU A O 1
ATOM 654 N N . PRO A 1 86 ? -16.752 -6.365 8.157 1.00 96.62 86 PRO A N 1
ATOM 655 C CA . PRO A 1 86 ? -16.907 -7.027 9.448 1.00 96.62 86 PRO A CA 1
ATOM 656 C C . PRO A 1 86 ? -15.749 -6.719 10.403 1.00 96.62 86 PRO A C 1
ATOM 658 O O . PRO A 1 86 ? -14.582 -6.896 10.067 1.00 96.62 86 PRO A O 1
ATOM 661 N N . GLY A 1 87 ? -16.074 -6.234 11.601 1.00 95.62 87 GLY A N 1
ATOM 662 C CA . GLY A 1 87 ? -15.094 -5.940 12.647 1.00 95.62 87 GLY A CA 1
ATOM 663 C C . GLY A 1 87 ? -14.289 -4.648 12.471 1.00 95.62 87 GLY A C 1
ATOM 664 O O . GLY A 1 87 ? -13.641 -4.245 13.430 1.00 95.62 87 GLY A O 1
ATOM 665 N N . VAL A 1 88 ? -14.334 -3.946 11.330 1.00 97.00 88 VAL A N 1
ATOM 666 C CA . VAL A 1 88 ? -13.491 -2.747 11.136 1.00 97.00 88 VAL A CA 1
ATOM 667 C C . VAL A 1 88 ? -13.865 -1.624 12.101 1.00 97.00 88 VAL A C 1
ATOM 669 O O . VAL A 1 88 ? -12.997 -1.165 12.835 1.00 97.00 88 VAL A O 1
ATOM 672 N N . ARG A 1 89 ? -15.143 -1.223 12.181 1.00 96.62 89 ARG A N 1
ATOM 67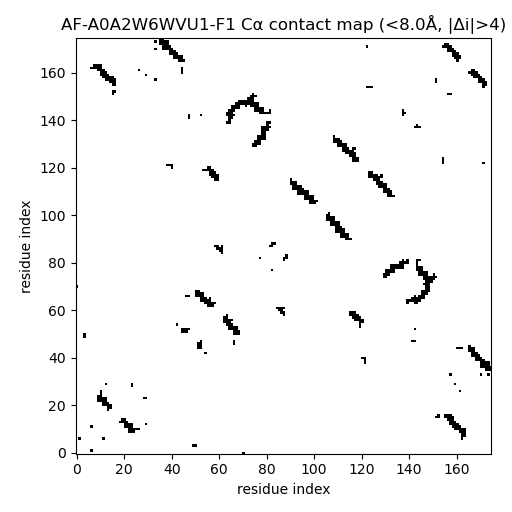3 C CA . ARG A 1 89 ? -15.580 -0.172 13.128 1.00 96.62 89 ARG A CA 1
ATOM 674 C C . ARG A 1 89 ? -15.245 -0.505 14.580 1.00 96.62 89 ARG A C 1
ATOM 676 O O . ARG A 1 89 ? -14.788 0.368 15.302 1.00 96.62 89 ARG A O 1
ATOM 683 N N . GLY A 1 90 ? -15.446 -1.759 14.985 1.00 96.88 90 GLY A N 1
ATOM 684 C CA . GLY A 1 90 ? -15.200 -2.202 16.360 1.00 96.88 90 GLY A CA 1
ATOM 685 C C . GLY A 1 90 ? -13.726 -2.180 16.774 1.00 96.88 90 GLY A C 1
ATOM 686 O O . GLY A 1 90 ? -13.451 -2.179 17.964 1.00 96.88 90 GLY A O 1
ATOM 687 N N . ASN A 1 91 ? -12.798 -2.142 15.813 1.00 97.50 91 ASN A N 1
ATOM 688 C CA . ASN A 1 91 ? -11.358 -2.069 16.066 1.00 97.50 91 ASN A CA 1
ATOM 689 C C . ASN A 1 91 ? -10.785 -0.650 15.891 1.00 97.50 91 ASN A C 1
ATOM 691 O O . ASN A 1 91 ? -9.570 -0.485 15.956 1.00 97.50 91 ASN A O 1
ATOM 695 N N . LEU A 1 92 ? -11.610 0.369 15.617 1.00 97.12 92 LEU A N 1
ATOM 696 C CA . LEU A 1 92 ? -11.156 1.753 15.470 1.00 97.12 92 LEU A CA 1
ATOM 697 C C . LEU A 1 92 ? -11.273 2.504 16.797 1.00 97.12 92 LEU A C 1
ATOM 699 O O . LEU A 1 92 ? -12.374 2.750 17.285 1.00 97.12 92 LEU A O 1
ATOM 703 N N . HIS A 1 93 ? -10.136 2.950 17.323 1.00 96.56 93 HIS A N 1
ATOM 704 C CA . HIS A 1 93 ? -10.066 3.810 18.501 1.00 96.56 93 HIS A CA 1
ATOM 705 C C . HIS A 1 93 ? -9.535 5.177 18.097 1.00 96.56 93 HIS A C 1
ATOM 707 O O . HIS A 1 93 ? -8.425 5.281 17.577 1.00 96.56 93 HIS A O 1
ATOM 713 N N . GLU A 1 94 ? -10.332 6.225 18.290 1.00 95.44 94 GLU A N 1
ATOM 714 C CA . GLU A 1 94 ? -9.929 7.581 17.924 1.00 95.44 94 GLU A CA 1
ATOM 715 C C . GLU A 1 94 ? -8.647 7.981 18.665 1.00 95.44 94 GLU A C 1
ATOM 717 O O . GLU A 1 94 ? -8.526 7.813 19.877 1.00 95.44 94 GLU A O 1
ATOM 722 N N . ALA A 1 95 ? -7.677 8.495 17.913 1.00 91.31 95 ALA A N 1
ATOM 723 C CA . ALA A 1 95 ? -6.378 8.925 18.423 1.00 91.31 95 ALA A CA 1
ATOM 724 C C . ALA A 1 95 ? -6.124 10.428 18.209 1.00 91.31 95 ALA A C 1
ATOM 726 O O . ALA A 1 95 ? -5.062 10.930 18.574 1.00 91.31 95 ALA A O 1
ATOM 727 N N . GLY A 1 96 ? -7.078 11.143 17.602 1.00 88.75 96 GLY A N 1
ATOM 728 C CA . GLY A 1 96 ? -7.038 12.587 17.388 1.00 88.75 96 GLY A CA 1
ATOM 729 C C . GLY A 1 96 ? -7.312 12.990 15.941 1.00 88.75 96 GLY A C 1
ATOM 730 O O . GLY A 1 96 ? -7.775 12.202 15.120 1.00 88.75 96 GLY A O 1
ATOM 731 N N . THR A 1 97 ? -7.001 14.242 15.610 1.00 84.00 97 THR A N 1
ATOM 732 C CA . THR A 1 97 ? -7.154 14.796 14.257 1.00 84.00 97 THR A CA 1
ATOM 733 C C . THR A 1 97 ? -5.787 15.055 13.638 1.00 84.00 97 THR A C 1
ATOM 735 O O . THR A 1 97 ? -4.895 15.590 14.292 1.00 84.00 97 THR A O 1
ATOM 738 N N . ILE A 1 98 ? -5.631 14.707 12.364 1.00 79.88 98 ILE A N 1
ATOM 739 C CA . ILE A 1 98 ? -4.456 15.025 11.555 1.00 79.88 98 ILE A CA 1
ATOM 740 C C . ILE A 1 98 ? -4.842 15.968 10.417 1.00 79.88 98 ILE A C 1
ATOM 742 O O . ILE A 1 98 ? -5.907 15.838 9.811 1.00 79.88 98 ILE A O 1
ATOM 746 N N . THR A 1 99 ? -3.949 16.897 10.095 1.00 76.94 99 THR A N 1
ATOM 747 C CA . THR A 1 99 ? -4.048 17.721 8.890 1.00 76.94 99 THR A CA 1
ATOM 748 C C . THR A 1 99 ? -3.297 17.036 7.755 1.00 76.94 99 THR A C 1
ATOM 750 O O . THR A 1 99 ? -2.157 16.602 7.921 1.00 76.94 99 THR A O 1
ATOM 753 N N . ARG A 1 100 ? -3.934 16.923 6.591 1.00 69.56 100 ARG A N 1
ATOM 754 C CA . ARG A 1 100 ? -3.352 16.349 5.379 1.00 69.56 100 ARG A CA 1
ATOM 755 C C . ARG A 1 100 ? -3.374 17.383 4.269 1.00 69.56 100 ARG A C 1
ATOM 757 O O . ARG A 1 100 ? -4.429 17.907 3.940 1.00 69.56 100 ARG A O 1
ATOM 764 N N . THR A 1 101 ? -2.228 17.609 3.645 1.00 72.31 101 THR A N 1
ATOM 765 C CA . THR A 1 101 ? -2.121 18.456 2.455 1.00 72.31 101 THR A CA 1
ATOM 766 C C . THR A 1 101 ? -1.970 17.560 1.234 1.00 72.31 101 THR A C 1
ATOM 768 O O . THR A 1 101 ? -1.071 16.720 1.186 1.00 72.31 101 THR A O 1
ATOM 771 N N . GLY A 1 102 ? -2.865 17.699 0.259 1.00 69.94 102 GLY A N 1
ATOM 772 C CA . GLY A 1 102 ? -2.846 16.923 -0.981 1.00 69.94 102 GLY A CA 1
ATOM 773 C C . GLY A 1 102 ? -3.103 17.786 -2.211 1.00 69.94 102 GLY A C 1
ATOM 774 O O . GLY A 1 102 ? -3.226 19.005 -2.124 1.00 69.94 102 GLY A O 1
ATOM 775 N N . ALA A 1 103 ? -3.240 17.143 -3.374 1.00 65.81 103 ALA A N 1
ATOM 776 C CA . ALA A 1 103 ? -3.487 17.832 -4.646 1.00 65.81 103 ALA A CA 1
ATOM 777 C C . ALA A 1 103 ? -4.783 18.671 -4.663 1.00 65.81 103 ALA A C 1
ATOM 779 O O . ALA A 1 103 ? -4.923 19.563 -5.490 1.00 65.81 103 ALA A O 1
ATOM 780 N N . ARG A 1 104 ? -5.725 18.388 -3.751 1.00 71.44 104 ARG A N 1
ATOM 781 C CA . ARG A 1 104 ? -6.995 19.114 -3.582 1.00 71.44 104 ARG A CA 1
ATOM 782 C C . ARG A 1 104 ? -6.972 20.128 -2.425 1.00 71.44 104 ARG A C 1
ATOM 784 O O . ARG A 1 104 ? -8.029 20.593 -2.018 1.00 71.44 104 ARG A O 1
ATOM 791 N N . GLY A 1 105 ? -5.794 20.455 -1.892 1.00 74.88 105 GLY A N 1
ATOM 792 C CA . GLY A 1 105 ? -5.629 21.370 -0.762 1.00 74.88 105 GLY A CA 1
ATOM 793 C C . GLY A 1 105 ? -5.513 20.664 0.589 1.00 74.88 105 GLY A C 1
ATOM 794 O O . GLY A 1 105 ? -5.182 19.477 0.670 1.00 74.88 105 GLY A O 1
ATOM 795 N N . GLU A 1 106 ? -5.730 21.432 1.655 1.00 81.25 106 GLU A N 1
ATOM 796 C CA . GLU A 1 106 ? -5.688 20.956 3.035 1.00 81.25 106 GLU A CA 1
ATOM 797 C C . GLU A 1 106 ? -7.015 20.297 3.434 1.00 81.25 106 GLU A C 1
ATOM 799 O O . GLU A 1 106 ? -8.093 20.832 3.184 1.00 81.25 106 GLU A O 1
ATOM 804 N N . ALA A 1 107 ? -6.937 19.140 4.085 1.00 77.31 107 ALA A N 1
ATOM 805 C CA . ALA A 1 107 ? -8.073 18.433 4.650 1.00 77.31 107 ALA A CA 1
ATOM 806 C C . ALA A 1 107 ? -7.740 17.946 6.063 1.00 77.31 107 ALA A C 1
ATOM 808 O O . ALA A 1 107 ? -6.685 17.352 6.301 1.00 77.31 107 ALA A O 1
ATOM 809 N N . LYS A 1 108 ? -8.664 18.152 7.003 1.00 81.38 108 LYS A N 1
ATOM 810 C CA . LYS A 1 108 ? -8.603 17.522 8.324 1.00 81.38 108 LYS A CA 1
ATOM 811 C C . LYS A 1 108 ? -9.184 16.117 8.234 1.00 81.38 108 LYS A C 1
ATOM 813 O O . LYS A 1 108 ? -10.224 15.907 7.618 1.00 81.38 108 LYS A O 1
ATOM 818 N N . SER A 1 109 ? -8.509 15.163 8.855 1.00 82.56 109 SER A N 1
ATOM 819 C CA . SER A 1 109 ? -8.937 13.772 8.943 1.00 82.56 109 SER A CA 1
ATOM 820 C C . SER A 1 109 ? -8.837 13.314 10.384 1.00 82.56 109 SER A C 1
ATOM 822 O O . SER A 1 109 ? -7.826 13.554 11.042 1.00 82.56 109 SER A O 1
ATOM 824 N N . THR A 1 110 ? -9.822 12.555 10.846 1.00 88.44 110 THR A N 1
ATOM 825 C CA . THR A 1 110 ? -9.688 11.817 12.101 1.00 88.44 110 THR A CA 1
ATOM 826 C C . THR A 1 110 ? -8.678 10.687 11.913 1.00 88.44 110 THR A C 1
ATOM 828 O O . THR A 1 110 ? -8.678 9.997 10.884 1.00 88.44 110 THR A O 1
ATOM 831 N N . SER A 1 111 ? -7.785 10.547 12.884 1.00 92.50 111 SER A N 1
ATOM 832 C CA . SER A 1 111 ? -6.813 9.469 13.013 1.00 92.50 111 SER A CA 1
ATOM 833 C C . SER A 1 111 ? -7.311 8.477 14.054 1.00 92.50 111 SER A C 1
ATOM 835 O O . SER A 1 111 ? -7.866 8.861 15.083 1.00 92.50 111 SER A O 1
ATOM 837 N N . TYR A 1 112 ? -7.083 7.200 13.794 1.00 95.88 112 TYR A N 1
ATOM 838 C CA . TYR A 1 112 ? -7.484 6.101 14.652 1.00 95.88 112 TYR A CA 1
ATOM 839 C C . TYR A 1 112 ? -6.307 5.159 14.851 1.00 95.88 112 TYR A C 1
ATOM 841 O O . TYR A 1 112 ? -5.522 4.915 13.933 1.00 95.88 112 TYR A O 1
ATOM 849 N N . ARG A 1 113 ? -6.216 4.575 16.037 1.00 96.44 113 ARG A N 1
ATOM 850 C CA . ARG A 1 113 ? -5.454 3.357 16.276 1.00 96.44 113 ARG A CA 1
ATOM 851 C C . ARG A 1 113 ? -6.346 2.165 15.927 1.00 96.44 113 ARG A C 1
ATOM 853 O O . ARG A 1 113 ? -7.479 2.092 16.396 1.00 96.44 113 ARG A O 1
ATOM 860 N N . PHE A 1 114 ? -5.846 1.260 15.090 1.00 97.56 114 PHE A N 1
ATOM 861 C CA . PHE A 1 114 ? -6.566 0.051 14.697 1.00 97.56 114 PHE A CA 1
ATOM 862 C C . PHE A 1 114 ? -6.115 -1.145 15.545 1.00 97.56 114 PHE A C 1
ATOM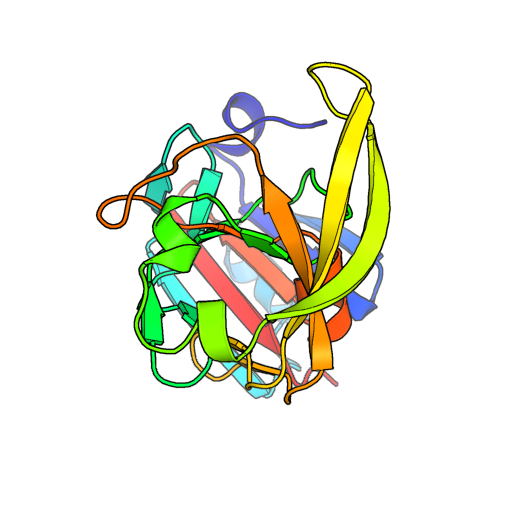 864 O O . PHE A 1 114 ? -4.971 -1.589 15.430 1.00 97.56 114 PHE A O 1
ATOM 871 N N . ASP A 1 115 ? -7.001 -1.679 16.385 1.00 97.69 115 ASP A N 1
ATOM 872 C CA . ASP A 1 115 ? -6.690 -2.710 17.392 1.00 97.69 115 ASP A CA 1
ATOM 873 C C . ASP A 1 115 ? -6.843 -4.156 16.881 1.00 97.69 115 ASP A C 1
ATOM 875 O O . ASP A 1 115 ? -7.096 -5.096 17.629 1.00 97.69 115 ASP A O 1
ATOM 879 N N . ALA A 1 116 ? -6.571 -4.362 15.593 1.00 98.06 116 ALA A N 1
ATOM 880 C CA . ALA A 1 116 ? -6.394 -5.685 15.005 1.00 98.06 116 ALA A CA 1
ATOM 881 C C . ALA A 1 116 ? -5.210 -5.699 14.018 1.00 98.06 116 ALA A C 1
ATOM 883 O O . ALA A 1 116 ? -4.804 -4.642 13.528 1.00 98.06 116 ALA A O 1
ATOM 884 N N . PRO A 1 117 ? -4.637 -6.875 13.699 1.00 98.12 117 PRO A N 1
ATOM 885 C CA . PRO A 1 117 ? -3.576 -6.973 12.701 1.00 98.12 117 PRO A CA 1
ATOM 886 C C . PRO A 1 117 ? -4.015 -6.470 11.321 1.00 98.12 117 PRO A C 1
ATOM 888 O O . PRO A 1 117 ? -5.165 -6.651 10.915 1.00 98.12 117 PRO A O 1
ATOM 891 N N . VAL A 1 118 ? -3.079 -5.896 10.565 1.00 98.31 118 VAL A N 1
ATOM 892 C CA . VAL A 1 118 ? -3.294 -5.478 9.168 1.00 98.31 118 VAL A CA 1
ATOM 893 C C . VAL A 1 118 ? -2.197 -6.022 8.269 1.00 98.31 118 VAL A C 1
ATOM 895 O O . VAL A 1 118 ? -1.053 -6.172 8.696 1.00 98.31 118 VAL A O 1
ATOM 898 N N . GLY A 1 119 ? -2.505 -6.308 7.006 1.00 97.81 119 GLY A N 1
ATOM 899 C CA . GLY A 1 119 ? -1.478 -6.770 6.073 1.00 97.81 119 GLY A CA 1
ATOM 900 C C . GLY A 1 119 ? -2.013 -7.438 4.821 1.00 97.81 119 GLY A C 1
ATOM 901 O O . GLY A 1 119 ? -3.207 -7.444 4.566 1.00 97.81 119 GLY A O 1
ATOM 902 N N . PHE A 1 120 ? -1.131 -8.029 4.031 1.00 98.12 120 PHE A N 1
ATOM 903 C CA . PHE A 1 120 ? -1.458 -8.676 2.761 1.00 98.12 120 PHE A CA 1
ATOM 904 C C . PHE A 1 120 ? -0.411 -9.741 2.438 1.00 98.12 120 PHE A C 1
ATOM 906 O O . PHE A 1 120 ? 0.734 -9.642 2.878 1.00 98.12 120 PHE A O 1
ATOM 913 N N . GLY A 1 121 ? -0.787 -10.779 1.687 1.00 97.12 121 GLY A N 1
ATOM 914 C CA . GLY A 1 121 ? 0.126 -11.890 1.393 1.00 97.12 121 GLY A CA 1
ATOM 915 C C . GLY A 1 121 ? 0.768 -12.452 2.679 1.00 97.12 121 GLY A C 1
ATOM 916 O O . GLY A 1 121 ? 0.044 -12.682 3.652 1.00 97.12 121 GLY A O 1
ATOM 917 N N . PRO A 1 122 ? 2.096 -12.636 2.737 1.00 97.44 122 PRO A N 1
ATOM 918 C CA . PRO A 1 122 ? 2.812 -13.035 3.952 1.00 97.44 122 PRO A CA 1
ATOM 919 C C . PRO A 1 122 ? 3.154 -11.864 4.895 1.00 97.44 122 PRO A C 1
ATOM 921 O O . PRO A 1 122 ? 3.678 -12.091 5.980 1.00 97.44 122 PRO A O 1
ATOM 924 N N . PHE A 1 123 ? 2.874 -10.616 4.513 1.00 98.06 123 PHE A N 1
ATOM 925 C CA . PHE A 1 123 ? 3.244 -9.431 5.285 1.00 98.06 123 PHE A CA 1
ATOM 926 C C . PHE A 1 123 ? 2.116 -9.029 6.233 1.00 98.06 123 PHE A C 1
ATOM 928 O O . PHE A 1 123 ? 0.952 -8.916 5.832 1.00 98.06 123 PHE A O 1
ATOM 935 N N . ALA A 1 124 ? 2.451 -8.803 7.500 1.00 97.31 124 ALA A N 1
ATOM 936 C CA . ALA A 1 124 ? 1.499 -8.365 8.507 1.00 97.31 124 ALA A CA 1
ATOM 937 C C . ALA A 1 124 ? 2.175 -7.468 9.543 1.00 97.31 124 ALA A C 1
ATOM 939 O O . ALA A 1 124 ? 3.328 -7.680 9.914 1.00 97.31 124 ALA A O 1
ATOM 940 N N . LEU A 1 125 ? 1.426 -6.481 10.019 1.00 97.56 125 LEU A N 1
ATOM 941 C CA . LEU A 1 125 ? 1.726 -5.740 11.233 1.00 97.56 125 LEU A CA 1
ATOM 942 C C . LEU A 1 125 ? 0.756 -6.190 12.330 1.00 97.56 125 LEU A C 1
ATOM 944 O O . LEU A 1 125 ? -0.398 -6.514 12.024 1.00 97.56 125 LEU A O 1
ATOM 948 N N . PRO A 1 126 ? 1.201 -6.213 13.597 1.00 97.88 126 PRO A N 1
ATOM 949 C CA . PRO A 1 126 ? 0.317 -6.480 14.723 1.00 97.88 126 PRO A CA 1
ATOM 950 C C . PRO A 1 126 ? -0.719 -5.356 14.892 1.00 97.88 126 PRO A C 1
ATOM 952 O O . PRO A 1 126 ? -0.697 -4.347 14.184 1.00 97.88 126 PRO A O 1
ATOM 955 N N . ALA A 1 127 ? -1.624 -5.532 15.855 1.00 97.25 127 ALA A N 1
ATOM 956 C CA . ALA A 1 127 ? -2.536 -4.478 16.286 1.00 97.25 127 ALA A CA 1
ATOM 957 C C . ALA A 1 127 ? -1.787 -3.199 16.715 1.00 97.25 127 ALA A C 1
ATOM 959 O O . ALA A 1 127 ? -0.638 -3.250 17.160 1.00 97.25 127 ALA A O 1
ATOM 960 N N . GLY A 1 128 ? -2.463 -2.055 16.610 1.00 95.38 128 GLY A N 1
ATOM 961 C CA . GLY A 1 128 ? -1.948 -0.741 16.998 1.00 95.38 128 GLY A CA 1
ATOM 962 C C . GLY A 1 128 ? -1.479 0.137 15.835 1.00 95.38 128 GLY A C 1
ATOM 963 O O . GLY A 1 128 ? -0.876 1.183 16.070 1.00 95.38 128 GLY A O 1
ATOM 964 N N . VAL A 1 129 ? -1.743 -0.249 14.583 1.00 95.56 129 VAL A N 1
ATOM 965 C CA . VAL A 1 129 ? -1.391 0.573 13.415 1.00 95.56 129 VAL A CA 1
ATOM 966 C C . VAL A 1 129 ? -2.286 1.810 13.347 1.00 95.56 129 VAL A C 1
ATOM 968 O O . VAL A 1 129 ? -3.505 1.711 13.468 1.00 95.56 129 VAL A O 1
ATOM 971 N N . PHE A 1 130 ? -1.684 2.976 13.105 1.00 93.19 130 PHE A N 1
ATOM 972 C CA . PHE A 1 130 ? -2.436 4.202 12.853 1.00 93.19 130 PHE A CA 1
ATOM 973 C C . PHE A 1 130 ? -3.040 4.210 11.450 1.00 93.19 130 PHE A C 1
ATOM 975 O O . PHE A 1 130 ? -2.350 3.996 10.445 1.00 93.19 130 PHE A O 1
ATOM 982 N N . VAL A 1 131 ? -4.330 4.518 11.394 1.00 95.06 131 VAL A N 1
ATOM 983 C CA . VAL A 1 131 ? -5.113 4.681 10.174 1.00 95.06 131 VAL A CA 1
ATOM 984 C C . VAL A 1 131 ? -5.826 6.027 10.202 1.00 95.06 131 VAL A C 1
ATOM 986 O O . VAL A 1 131 ? -6.073 6.610 11.251 1.00 95.06 131 VAL A O 1
ATOM 989 N N . SER A 1 132 ? -6.159 6.538 9.030 1.00 93.38 132 SER A N 1
ATOM 990 C CA . SER A 1 132 ? -6.933 7.768 8.859 1.00 93.38 132 SER A CA 1
ATOM 991 C C . SER A 1 132 ? -8.213 7.459 8.099 1.00 93.38 132 SER A C 1
ATOM 993 O O . SER A 1 132 ? -8.291 6.423 7.441 1.00 93.38 132 SER A O 1
ATOM 995 N N . THR A 1 133 ? -9.209 8.334 8.176 1.00 91.50 133 THR A N 1
ATOM 996 C CA . THR A 1 133 ? -10.444 8.201 7.388 1.00 91.50 133 THR A CA 1
ATOM 997 C C . THR A 1 133 ? -10.492 9.255 6.295 1.00 91.50 133 THR A C 1
ATOM 999 O O . THR A 1 133 ? -10.015 10.374 6.455 1.00 91.50 133 THR A O 1
ATOM 1002 N N . TYR A 1 134 ? -11.061 8.891 5.158 1.00 86.69 134 TYR A N 1
ATOM 1003 C CA . TYR A 1 134 ? -11.296 9.791 4.045 1.00 86.69 134 TYR A CA 1
ATOM 1004 C C . TYR A 1 134 ? -12.780 10.086 3.897 1.00 86.69 134 TYR A C 1
ATOM 1006 O O . TYR A 1 134 ? -13.632 9.247 4.183 1.00 86.69 134 TYR A O 1
ATOM 1014 N N . GLY A 1 135 ? -13.076 11.292 3.408 1.00 83.62 135 GLY A N 1
ATOM 1015 C CA . GLY A 1 135 ? -14.438 11.693 3.067 1.00 83.62 135 GLY A CA 1
ATOM 1016 C C . GLY A 1 135 ? -14.991 10.980 1.829 1.00 83.62 135 GLY A C 1
ATOM 1017 O O . GLY A 1 135 ? -16.206 10.983 1.637 1.00 83.62 135 GLY A O 1
ATOM 1018 N N . ASP A 1 136 ? -14.125 10.363 1.018 1.00 86.25 136 ASP A N 1
ATOM 1019 C CA . ASP A 1 136 ? -14.517 9.588 -0.159 1.00 86.25 136 ASP A CA 1
ATOM 1020 C C . ASP A 1 136 ? -15.203 8.269 0.240 1.00 86.25 136 ASP A C 1
ATOM 1022 O O . ASP A 1 136 ? -14.811 7.597 1.202 1.00 86.25 136 ASP A O 1
ATOM 1026 N N . ASP A 1 137 ? -16.209 7.866 -0.537 1.00 89.31 137 ASP A N 1
ATOM 1027 C CA . ASP A 1 137 ? -17.003 6.669 -0.239 1.00 89.31 137 ASP A CA 1
ATOM 1028 C C . ASP A 1 137 ? -16.222 5.368 -0.498 1.00 89.31 137 ASP A C 1
ATOM 1030 O O . ASP A 1 137 ? -16.311 4.406 0.275 1.00 89.31 137 ASP A O 1
ATOM 1034 N N . GLY A 1 138 ? -15.389 5.343 -1.544 1.00 88.94 138 GLY A N 1
ATOM 1035 C CA . GLY A 1 138 ? -14.744 4.120 -2.029 1.00 88.94 138 GLY A CA 1
ATOM 1036 C C . GLY A 1 138 ? -15.765 3.085 -2.519 1.00 88.94 138 GLY A C 1
ATOM 1037 O O . GLY A 1 138 ? -16.936 3.393 -2.726 1.00 88.94 138 GLY A O 1
ATOM 1038 N N . SER A 1 139 ? -15.336 1.841 -2.717 1.00 90.38 139 SER A N 1
ATOM 1039 C CA . SER A 1 139 ? -16.249 0.738 -3.039 1.00 90.38 139 SER A CA 1
ATOM 1040 C C . SER A 1 139 ? -15.679 -0.601 -2.582 1.00 90.38 139 SER A C 1
ATOM 1042 O O . SER A 1 139 ? -14.491 -0.880 -2.751 1.00 90.38 139 SER A O 1
ATOM 1044 N N . LYS A 1 140 ? -16.547 -1.469 -2.049 1.00 83.31 140 LYS A N 1
ATOM 1045 C CA . LYS A 1 140 ? -16.193 -2.852 -1.690 1.00 83.31 140 LYS A CA 1
ATOM 1046 C C . LYS A 1 140 ? -15.752 -3.672 -2.908 1.00 83.31 140 LYS A C 1
ATOM 1048 O O . LYS A 1 140 ? -14.938 -4.582 -2.763 1.00 83.31 140 LYS A O 1
ATOM 1053 N N . ASP A 1 141 ? -16.221 -3.305 -4.099 1.00 86.25 141 ASP A N 1
ATOM 1054 C CA . ASP A 1 141 ? -15.907 -4.005 -5.343 1.00 86.25 141 ASP A CA 1
ATOM 1055 C C . ASP A 1 141 ? -14.559 -3.576 -5.926 1.00 86.25 141 ASP A C 1
ATOM 1057 O O . ASP A 1 141 ? -13.857 -4.391 -6.533 1.00 86.25 141 ASP A O 1
ATOM 1061 N N . THR A 1 142 ? -14.153 -2.320 -5.722 1.00 89.94 142 THR A N 1
ATOM 1062 C CA . THR A 1 142 ? -12.914 -1.780 -6.301 1.00 89.94 142 THR A CA 1
ATOM 1063 C C . THR A 1 142 ? -11.817 -1.609 -5.259 1.00 89.94 142 THR A C 1
ATOM 1065 O O . THR A 1 142 ? -10.791 -2.290 -5.336 1.00 89.94 142 THR A O 1
ATOM 1068 N N . ARG A 1 143 ? -12.019 -0.720 -4.284 1.00 93.75 143 ARG A N 1
ATOM 1069 C CA . ARG A 1 143 ? -11.077 -0.411 -3.209 1.00 93.75 143 ARG A CA 1
ATOM 1070 C C . ARG A 1 143 ? -11.771 0.244 -2.019 1.00 93.75 143 ARG A C 1
ATOM 1072 O O . ARG A 1 143 ? -12.513 1.215 -2.164 1.00 93.75 143 ARG A O 1
ATOM 1079 N N . VAL A 1 144 ? -11.439 -0.234 -0.826 1.00 96.56 144 VAL A N 1
ATOM 1080 C CA . VAL A 1 144 ? -11.976 0.299 0.437 1.00 96.56 144 VAL A CA 1
ATOM 1081 C C . VAL A 1 144 ? -10.993 1.220 1.162 1.00 96.56 144 VAL A C 1
ATOM 1083 O O . VAL A 1 144 ? -11.372 1.909 2.101 1.00 96.56 144 VAL A O 1
ATOM 1086 N N . ALA A 1 145 ? -9.723 1.245 0.753 1.00 96.75 145 ALA A N 1
ATOM 1087 C CA . ALA A 1 145 ? -8.700 2.080 1.373 1.00 96.75 145 ALA A CA 1
ATOM 1088 C C . ALA A 1 145 ? -7.546 2.388 0.410 1.00 96.75 145 ALA A C 1
ATOM 1090 O O . ALA A 1 145 ? -7.360 1.691 -0.594 1.00 96.75 145 ALA A O 1
ATOM 1091 N N . ASN A 1 146 ? -6.730 3.379 0.777 1.00 95.38 146 ASN A N 1
ATOM 1092 C CA . ASN A 1 146 ? -5.403 3.617 0.212 1.00 95.38 146 ASN A CA 1
ATOM 1093 C C . ASN A 1 146 ? -4.318 3.236 1.219 1.00 95.38 146 ASN A C 1
ATOM 1095 O O . ASN A 1 146 ? -4.368 3.650 2.376 1.00 95.38 146 ASN A O 1
ATOM 1099 N N . VAL A 1 147 ? -3.296 2.533 0.750 1.00 96.19 147 VAL A N 1
ATOM 1100 C CA . VAL A 1 147 ? -2.049 2.259 1.462 1.00 96.19 147 VAL A CA 1
ATOM 1101 C C . VAL A 1 147 ? -0.975 3.201 0.935 1.00 96.19 147 VAL A C 1
ATOM 1103 O O . VAL A 1 147 ? -0.749 3.260 -0.271 1.00 96.19 147 VAL A O 1
ATOM 1106 N N . GLY A 1 148 ? -0.322 3.935 1.829 1.00 94.31 148 GLY A N 1
ATOM 1107 C CA . GLY A 1 148 ? 0.767 4.845 1.494 1.00 94.31 148 GLY A CA 1
ATOM 1108 C C . GLY A 1 148 ? 2.144 4.324 1.901 1.00 94.31 148 GLY A C 1
ATOM 1109 O O . GLY A 1 148 ? 2.312 3.216 2.420 1.00 94.31 148 GLY A O 1
ATOM 1110 N N . ASN A 1 149 ? 3.146 5.171 1.677 1.00 94.50 149 ASN A N 1
ATOM 1111 C CA . ASN A 1 149 ? 4.555 4.846 1.883 1.00 94.50 149 ASN A CA 1
ATOM 1112 C C . ASN A 1 149 ? 4.907 4.485 3.334 1.00 94.50 149 ASN A C 1
ATOM 1114 O O . ASN A 1 149 ? 5.809 3.676 3.541 1.00 94.50 149 ASN A O 1
ATOM 1118 N N . THR A 1 150 ? 4.213 5.046 4.334 1.00 95.06 150 THR A N 1
ATOM 1119 C CA . THR A 1 150 ? 4.531 4.758 5.744 1.00 95.06 150 THR A CA 1
ATOM 1120 C C . THR A 1 150 ? 4.288 3.289 6.072 1.00 95.06 150 THR A C 1
ATOM 1122 O O . THR A 1 150 ? 5.133 2.684 6.720 1.00 95.06 150 THR A O 1
ATOM 1125 N N . LEU A 1 151 ? 3.210 2.673 5.566 1.00 96.19 151 LEU A N 1
ATOM 1126 C CA . LEU A 1 151 ? 2.939 1.258 5.841 1.00 96.19 151 LEU A CA 1
ATOM 1127 C C . LEU A 1 151 ? 4.045 0.357 5.274 1.00 96.19 151 LEU A C 1
ATOM 1129 O O . LEU A 1 151 ? 4.566 -0.510 5.976 1.00 96.19 151 LEU A O 1
ATOM 1133 N N . LEU A 1 152 ? 4.423 0.584 4.013 1.00 96.94 152 LEU A N 1
ATOM 1134 C CA . LEU A 1 152 ? 5.452 -0.205 3.331 1.00 96.94 152 LEU A CA 1
ATOM 1135 C C . LEU A 1 152 ? 6.833 -0.022 3.974 1.00 96.94 152 LEU A C 1
ATOM 1137 O O . LEU A 1 152 ? 7.588 -0.988 4.094 1.00 96.94 152 LEU A O 1
ATOM 1141 N N . ALA A 1 153 ? 7.133 1.188 4.459 1.00 96.62 153 ALA A N 1
ATOM 1142 C CA . ALA A 1 153 ? 8.337 1.468 5.233 1.00 96.62 153 ALA A CA 1
ATOM 1143 C C . ALA A 1 153 ? 8.333 0.775 6.600 1.00 96.62 153 ALA A C 1
ATOM 1145 O O . ALA A 1 153 ? 9.338 0.169 6.972 1.00 96.62 153 ALA A O 1
ATOM 1146 N N . THR A 1 154 ? 7.215 0.804 7.332 1.00 96.56 154 THR A N 1
ATOM 1147 C CA . THR A 1 154 ? 7.071 0.102 8.618 1.00 96.56 154 THR A CA 1
ATOM 1148 C C . THR A 1 154 ? 7.244 -1.407 8.451 1.00 96.56 154 THR A C 1
ATOM 1150 O O . THR A 1 154 ? 7.914 -2.040 9.263 1.00 96.56 154 THR A O 1
ATOM 1153 N N . MET A 1 155 ? 6.713 -1.976 7.366 1.00 96.56 155 MET A N 1
ATOM 1154 C CA . MET A 1 155 ? 6.906 -3.384 6.995 1.00 96.56 155 MET A CA 1
ATOM 1155 C C . MET A 1 155 ? 8.297 -3.680 6.402 1.00 96.56 155 MET A C 1
ATOM 1157 O O . MET A 1 155 ? 8.601 -4.839 6.130 1.00 96.56 155 MET A O 1
ATOM 1161 N N . LYS A 1 156 ? 9.149 -2.660 6.209 1.00 96.88 156 LYS A N 1
ATOM 1162 C CA . LYS A 1 156 ? 10.512 -2.765 5.655 1.00 96.88 156 LYS A CA 1
ATOM 1163 C C . LYS A 1 156 ? 10.562 -3.466 4.293 1.00 96.88 156 LYS A C 1
ATOM 1165 O O . LYS A 1 156 ? 11.448 -4.281 4.039 1.00 96.88 156 LYS A O 1
ATOM 1170 N N . LEU A 1 157 ? 9.610 -3.154 3.418 1.00 97.62 157 LEU A N 1
ATOM 1171 C CA . LEU A 1 157 ? 9.475 -3.843 2.136 1.00 97.62 157 LEU A CA 1
ATOM 1172 C C . LEU A 1 157 ? 10.349 -3.231 1.040 1.00 97.62 157 LEU A C 1
ATOM 1174 O O . LEU A 1 157 ? 10.646 -2.037 1.036 1.00 97.62 157 LEU A O 1
ATOM 1178 N N . ARG A 1 158 ? 10.686 -4.045 0.044 1.00 97.94 158 ARG A N 1
ATOM 1179 C CA . ARG A 1 158 ? 11.000 -3.583 -1.310 1.00 97.94 158 ARG A CA 1
ATOM 1180 C C . ARG A 1 158 ? 9.783 -3.856 -2.193 1.00 97.94 158 ARG A C 1
ATOM 1182 O O . ARG A 1 158 ? 9.211 -4.944 -2.138 1.00 97.94 158 ARG A O 1
ATOM 1189 N N . LEU A 1 159 ? 9.374 -2.873 -2.982 1.00 97.75 159 LEU A N 1
ATOM 1190 C CA . LEU A 1 159 ? 8.220 -2.933 -3.877 1.00 97.75 159 LEU A CA 1
ATOM 1191 C C . LEU A 1 159 ? 8.702 -2.853 -5.323 1.00 97.75 159 LEU A C 1
ATOM 1193 O O . LEU A 1 159 ? 9.322 -1.864 -5.703 1.00 97.75 159 LEU A O 1
ATOM 1197 N N . LEU A 1 160 ? 8.384 -3.861 -6.126 1.00 97.75 160 LEU A N 1
ATOM 1198 C CA . LEU A 1 160 ? 8.610 -3.884 -7.566 1.00 97.75 160 LEU A CA 1
ATOM 1199 C C . LEU A 1 160 ? 7.278 -3.674 -8.289 1.00 97.75 160 LEU A C 1
ATOM 1201 O O . LEU A 1 160 ? 6.348 -4.458 -8.125 1.00 97.75 160 LEU A O 1
ATOM 1205 N N . LEU A 1 161 ? 7.193 -2.626 -9.097 1.00 97.19 161 LEU A N 1
ATOM 1206 C CA . LEU A 1 161 ? 6.079 -2.336 -9.990 1.00 97.19 161 LEU A CA 1
ATOM 1207 C C . LEU A 1 161 ? 6.565 -2.520 -11.423 1.00 97.19 161 LEU A C 1
ATOM 1209 O O . LEU A 1 161 ? 7.276 -1.667 -11.954 1.00 97.19 161 LEU A O 1
ATOM 1213 N N . ASP A 1 162 ? 6.188 -3.630 -12.042 1.00 96.38 162 ASP A N 1
ATOM 1214 C CA . ASP A 1 162 ? 6.433 -3.873 -13.455 1.00 96.38 162 ASP A CA 1
ATOM 1215 C C . ASP A 1 162 ? 5.179 -3.508 -14.251 1.00 96.38 162 ASP A C 1
ATOM 1217 O O . ASP A 1 162 ? 4.225 -4.284 -14.368 1.00 96.38 162 ASP A O 1
ATOM 1221 N N . TYR A 1 163 ? 5.152 -2.284 -14.777 1.00 93.62 163 TYR A N 1
ATOM 1222 C CA . TYR A 1 163 ? 4.024 -1.816 -15.574 1.00 93.62 163 TYR A CA 1
ATOM 1223 C C . TYR A 1 163 ? 4.020 -2.392 -16.992 1.00 93.62 163 TYR A C 1
ATOM 1225 O O . TYR A 1 163 ? 2.967 -2.344 -17.634 1.00 93.62 163 TYR A O 1
ATOM 1233 N N . ARG A 1 164 ? 5.142 -2.944 -17.474 1.00 91.31 164 ARG A N 1
ATOM 1234 C CA . ARG A 1 164 ? 5.220 -3.596 -18.789 1.00 91.31 164 ARG A CA 1
ATOM 1235 C C . ARG A 1 164 ? 4.565 -4.966 -18.726 1.00 91.31 164 ARG A C 1
ATOM 1237 O O . ARG A 1 164 ? 3.587 -5.201 -19.431 1.00 91.31 164 ARG A O 1
ATOM 1244 N N . ASP A 1 165 ? 5.018 -5.791 -17.789 1.00 94.69 165 ASP A N 1
ATOM 1245 C CA . ASP A 1 165 ? 4.554 -7.173 -17.622 1.00 94.69 165 ASP A CA 1
ATOM 1246 C C . ASP A 1 165 ? 3.318 -7.271 -16.716 1.00 94.69 165 ASP A C 1
ATOM 1248 O O . ASP A 1 165 ? 2.787 -8.353 -16.475 1.00 94.69 165 ASP A O 1
ATOM 1252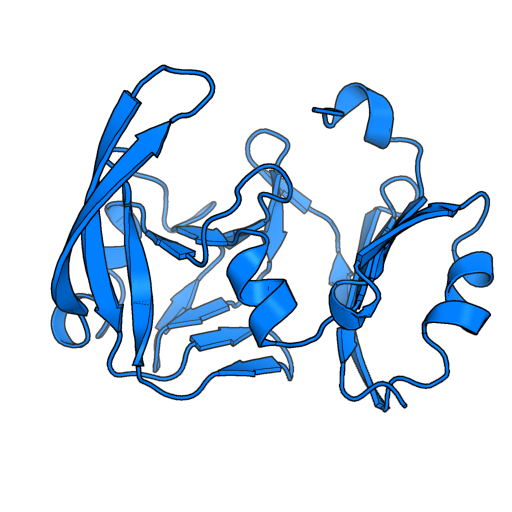 N N . LYS A 1 166 ? 2.829 -6.126 -16.219 1.00 95.75 166 LYS A N 1
ATOM 1253 C CA . LYS A 1 166 ? 1.661 -6.007 -15.335 1.00 95.75 166 LYS A CA 1
ATOM 1254 C C . LYS A 1 166 ? 1.799 -6.894 -14.097 1.00 95.75 166 LYS A C 1
ATOM 1256 O O . LYS A 1 166 ? 0.856 -7.587 -13.707 1.00 95.75 166 LYS A O 1
ATOM 1261 N N . THR A 1 167 ? 2.949 -6.825 -13.430 1.00 97.31 167 THR A N 1
ATOM 1262 C CA . THR A 1 167 ? 3.190 -7.523 -12.160 1.00 97.31 167 THR A CA 1
ATOM 1263 C C . THR A 1 167 ? 3.582 -6.560 -11.047 1.00 97.31 167 THR A C 1
ATOM 1265 O O . THR A 1 167 ? 4.172 -5.503 -11.269 1.00 97.31 167 THR A O 1
ATOM 1268 N N . MET A 1 168 ? 3.187 -6.904 -9.826 1.00 97.69 168 MET A N 1
ATOM 1269 C CA . MET A 1 168 ? 3.526 -6.169 -8.616 1.00 97.69 168 MET A CA 1
ATOM 1270 C C . MET A 1 168 ? 4.102 -7.152 -7.602 1.00 97.69 168 MET A C 1
ATOM 1272 O O . MET A 1 168 ? 3.419 -8.087 -7.183 1.00 97.69 168 MET A O 1
ATOM 1276 N N . GLY A 1 169 ? 5.365 -6.951 -7.239 1.00 97.69 169 GLY A N 1
ATOM 1277 C CA . GLY A 1 169 ? 6.114 -7.787 -6.308 1.00 97.69 169 GLY A CA 1
ATOM 1278 C C . GLY A 1 169 ? 6.405 -7.057 -5.004 1.00 97.69 169 GLY A C 1
ATOM 1279 O O . GLY A 1 169 ? 6.822 -5.901 -5.004 1.00 97.69 169 GLY A O 1
ATOM 1280 N N . PHE A 1 170 ? 6.228 -7.751 -3.890 1.00 98.25 170 PHE A N 1
ATOM 1281 C CA . PHE A 1 170 ? 6.598 -7.290 -2.558 1.00 98.25 170 PHE A CA 1
ATOM 1282 C C . PHE A 1 170 ? 7.642 -8.237 -1.988 1.00 98.25 170 PHE A C 1
ATOM 1284 O O . PHE A 1 170 ? 7.462 -9.454 -2.030 1.00 98.25 170 PHE A O 1
ATOM 1291 N N . TYR A 1 171 ? 8.711 -7.678 -1.435 1.00 98.38 171 TYR A N 1
ATOM 1292 C CA . TYR A 1 171 ? 9.833 -8.427 -0.886 1.00 98.38 171 TYR A CA 1
ATOM 1293 C C . TYR A 1 171 ? 10.130 -7.928 0.525 1.00 98.38 171 TYR A C 1
ATOM 1295 O O . TYR A 1 171 ? 10.216 -6.722 0.746 1.00 98.38 171 TYR A O 1
ATOM 1303 N N . GLY A 1 172 ? 10.294 -8.843 1.472 1.00 97.75 172 GLY A N 1
ATOM 1304 C CA . GLY A 1 172 ? 10.605 -8.544 2.867 1.00 97.75 172 GLY A CA 1
ATOM 1305 C C . GLY A 1 172 ? 11.624 -9.517 3.444 1.00 97.75 172 GLY A C 1
ATOM 1306 O O . GLY A 1 172 ? 12.102 -10.432 2.766 1.00 97.75 172 GLY A O 1
ATOM 1307 N N . ASP A 1 173 ? 11.977 -9.297 4.708 1.00 95.56 173 ASP A N 1
ATOM 1308 C CA . ASP A 1 173 ? 13.020 -10.052 5.414 1.00 95.56 173 ASP A CA 1
ATOM 1309 C C . ASP A 1 173 ? 14.352 -10.074 4.647 1.00 95.56 173 ASP A C 1
ATOM 1311 O O . ASP A 1 173 ? 15.028 -11.102 4.544 1.00 95.56 173 ASP A O 1
ATOM 1315 N N . CYS A 1 174 ? 14.696 -8.924 4.062 1.00 93.69 174 CYS A N 1
ATOM 1316 C CA . CYS A 1 174 ? 15.922 -8.715 3.308 1.00 93.69 174 CYS A CA 1
ATOM 1317 C C . CYS A 1 174 ? 17.114 -8.549 4.258 1.00 93.69 174 CYS A C 1
ATOM 1319 O O . CYS A 1 174 ? 17.030 -7.807 5.239 1.00 93.69 174 CYS A O 1
ATOM 1321 N N . LYS A 1 175 ? 18.209 -9.251 3.959 1.00 83.69 175 LYS A N 1
ATOM 1322 C CA . LYS A 1 175 ? 19.515 -9.055 4.603 1.00 83.69 175 LYS A CA 1
ATOM 1323 C C . LYS A 1 175 ? 20.332 -7.984 3.893 1.00 83.69 175 LYS A C 1
ATOM 1325 O O . LYS A 1 175 ? 20.160 -7.850 2.653 1.00 83.69 175 LYS A O 1
#

Foldseek 3Di:
DDALVNPLQWKWKQQLLVRDIDTDPDPVVCCVVFVQFPDKDKDFQDDDVRFTWAAQKDQAPWTAIATEDQVDPDAKEFAQQQCPTPCFVVQWAFPAWDWDQDPVGIDIWTKTFGQAWIDHDPFIDGGGDIYTYDPHRDDRVHHGMYGYSVNLSVSSWMWIQRSPVRMIMITHPGD